Protein AF-A0A2A9DK94-F1 (afdb_monomer_lite)

pLDDT: mean 84.14, std 11.32, range [45.59, 95.19]

Organism: NCBI:txid1724

Structure (mmCIF, N/CA/C/O backbone):
data_AF-A0A2A9DK94-F1
#
_entry.id   AF-A0A2A9DK94-F1
#
loop_
_atom_site.group_PDB
_atom_site.id
_atom_site.type_symbol
_atom_site.label_atom_id
_atom_site.label_alt_id
_atom_site.label_comp_id
_atom_site.label_asym_id
_atom_site.label_entity_id
_atom_site.label_seq_id
_atom_site.pdbx_PDB_ins_code
_atom_site.Cartn_x
_atom_site.Cartn_y
_atom_site.Cartn_z
_atom_site.occupancy
_atom_site.B_iso_or_equiv
_atom_site.auth_seq_id
_atom_site.auth_comp_id
_atom_site.auth_asym_id
_atom_site.auth_atom_id
_atom_site.pdbx_PDB_model_num
ATOM 1 N N . MET A 1 1 ? 12.403 8.380 20.788 1.00 49.69 1 MET A N 1
ATOM 2 C CA . MET A 1 1 ? 11.744 7.273 20.083 1.00 49.69 1 MET A CA 1
ATOM 3 C C . MET A 1 1 ? 10.743 7.845 19.111 1.00 49.69 1 MET A C 1
ATOM 5 O O . MET A 1 1 ? 9.725 8.378 19.533 1.00 49.69 1 MET A O 1
ATOM 9 N N . THR A 1 2 ? 11.079 7.798 17.828 1.00 60.03 2 THR A N 1
ATOM 10 C CA . THR A 1 2 ? 10.083 7.966 16.768 1.00 60.03 2 THR A CA 1
ATOM 11 C C . THR A 1 2 ? 9.627 6.552 16.421 1.00 60.03 2 THR A C 1
ATOM 13 O O . THR A 1 2 ? 10.475 5.694 16.166 1.00 60.03 2 THR A O 1
ATOM 16 N N . ALA A 1 3 ? 8.327 6.296 16.516 1.00 75.81 3 ALA A N 1
ATOM 17 C CA . ALA A 1 3 ? 7.719 5.018 16.173 1.00 75.81 3 ALA A CA 1
ATOM 18 C C . ALA A 1 3 ? 7.075 5.126 14.788 1.00 75.81 3 ALA A C 1
ATOM 20 O O . ALA A 1 3 ? 6.597 6.194 14.397 1.00 75.81 3 ALA A O 1
ATOM 21 N N . GLY A 1 4 ? 7.099 4.036 14.036 1.00 87.56 4 GLY A N 1
ATOM 22 C CA . GLY A 1 4 ? 6.384 3.923 12.775 1.00 87.56 4 GLY A CA 1
ATOM 23 C C . GLY A 1 4 ? 5.821 2.527 12.591 1.00 87.56 4 GLY A C 1
ATOM 24 O O . GLY A 1 4 ? 6.131 1.614 13.354 1.00 87.56 4 GLY A O 1
ATOM 25 N N . ILE A 1 5 ? 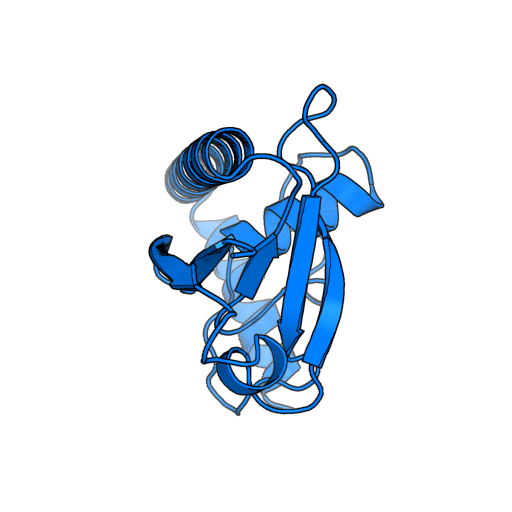4.989 2.364 11.570 1.00 91.31 5 ILE A N 1
ATOM 26 C CA . ILE A 1 5 ? 4.323 1.095 11.278 1.00 91.31 5 ILE A CA 1
ATOM 27 C C . ILE A 1 5 ? 4.773 0.618 9.901 1.00 91.31 5 ILE A C 1
ATOM 29 O O . ILE A 1 5 ? 4.568 1.304 8.900 1.00 91.31 5 ILE A O 1
ATOM 33 N N . LEU A 1 6 ? 5.407 -0.551 9.861 1.00 92.81 6 LEU A N 1
ATOM 34 C CA . LEU A 1 6 ? 5.706 -1.293 8.644 1.00 92.81 6 LEU A CA 1
ATOM 35 C C . LEU A 1 6 ? 4.437 -1.972 8.154 1.00 92.81 6 LEU A C 1
ATOM 37 O O . LEU A 1 6 ? 3.783 -2.676 8.920 1.00 92.81 6 LEU A O 1
ATOM 41 N N . VAL A 1 7 ? 4.122 -1.800 6.880 1.00 95.19 7 VAL A N 1
ATOM 42 C CA . VAL A 1 7 ? 2.985 -2.423 6.210 1.00 95.19 7 VAL A CA 1
ATOM 43 C C . VAL A 1 7 ? 3.509 -3.270 5.062 1.00 95.19 7 VAL A C 1
ATOM 45 O O . VAL A 1 7 ? 4.171 -2.762 4.154 1.00 95.19 7 VAL A O 1
ATOM 48 N N . HIS A 1 8 ? 3.203 -4.562 5.106 1.00 95.19 8 HIS A N 1
ATOM 49 C CA . HIS A 1 8 ? 3.559 -5.536 4.077 1.00 95.19 8 HIS A CA 1
ATOM 50 C C . HIS A 1 8 ? 2.508 -5.573 2.953 1.00 95.19 8 HIS A C 1
ATOM 52 O O . HIS A 1 8 ? 1.342 -5.260 3.204 1.00 95.19 8 HIS A O 1
ATOM 58 N N . PRO A 1 9 ? 2.872 -6.014 1.731 1.00 94.00 9 PRO A N 1
ATOM 59 C CA . PRO A 1 9 ? 1.921 -6.188 0.626 1.00 94.00 9 PRO A CA 1
ATOM 60 C C . PRO A 1 9 ? 0.728 -7.103 0.941 1.00 94.00 9 PRO A C 1
ATOM 62 O O . PRO A 1 9 ? -0.374 -6.895 0.437 1.00 94.00 9 PRO A O 1
ATOM 65 N N . ASP A 1 10 ? 0.932 -8.095 1.811 1.00 92.12 10 ASP A N 1
ATOM 66 C CA . ASP A 1 10 ? -0.103 -9.027 2.275 1.00 92.12 10 ASP A CA 1
ATOM 67 C C . ASP A 1 10 ? -1.045 -8.430 3.341 1.00 92.12 10 ASP A C 1
ATOM 69 O O . ASP A 1 10 ? -1.973 -9.099 3.795 1.00 92.12 10 ASP A O 1
ATOM 73 N N . GLY A 1 11 ? -0.822 -7.173 3.738 1.00 90.06 11 GLY A N 1
ATOM 74 C CA . GLY A 1 11 ? -1.603 -6.461 4.744 1.00 90.06 11 GLY A CA 1
ATOM 75 C C . GLY A 1 11 ? -1.150 -6.687 6.187 1.00 90.06 11 GLY A C 1
ATOM 76 O O . GLY A 1 11 ? -1.744 -6.104 7.094 1.00 90.06 11 GLY A O 1
ATOM 77 N N . ARG A 1 12 ? -0.105 -7.489 6.443 1.00 93.31 12 ARG A N 1
ATOM 78 C CA . ARG A 1 12 ? 0.482 -7.586 7.789 1.00 93.31 12 ARG A CA 1
ATOM 79 C C . ARG A 1 12 ? 1.127 -6.262 8.186 1.00 93.31 12 ARG A C 1
ATOM 81 O O . ARG A 1 12 ? 1.742 -5.583 7.365 1.00 93.31 12 ARG A O 1
ATOM 88 N N . THR A 1 13 ? 1.031 -5.932 9.469 1.00 93.12 13 THR A N 1
ATOM 89 C CA . THR A 1 13 ? 1.577 -4.694 10.033 1.00 93.12 13 THR A CA 1
ATOM 90 C C . THR A 1 13 ? 2.504 -4.984 11.208 1.00 93.12 13 THR A C 1
ATOM 92 O O . THR A 1 13 ? 2.171 -5.817 12.052 1.00 93.12 13 THR A O 1
ATOM 95 N N . GLU A 1 14 ? 3.624 -4.273 11.311 1.00 90.50 14 GLU A N 1
ATOM 96 C CA . GLU A 1 14 ? 4.589 -4.407 12.410 1.00 90.50 14 GLU A CA 1
ATOM 97 C C . GLU A 1 14 ? 5.012 -3.026 12.925 1.00 90.50 14 GLU A C 1
ATOM 99 O O . GLU A 1 14 ? 5.333 -2.138 12.138 1.00 90.50 14 GLU A O 1
ATOM 104 N N . ALA A 1 15 ? 5.034 -2.831 14.245 1.00 87.62 15 ALA A N 1
ATOM 105 C CA . ALA A 1 15 ? 5.566 -1.604 14.833 1.00 87.62 15 ALA A CA 1
ATOM 106 C C . ALA A 1 15 ? 7.103 -1.609 14.769 1.00 87.62 15 ALA A C 1
ATOM 108 O O . ALA A 1 15 ? 7.748 -2.585 15.158 1.00 87.62 15 ALA A O 1
ATOM 109 N N . ILE A 1 16 ? 7.696 -0.509 14.308 1.00 83.56 16 ILE A N 1
ATOM 110 C CA . ILE A 1 16 ? 9.145 -0.314 14.210 1.00 83.56 16 ILE A CA 1
ATOM 111 C C . ILE A 1 16 ? 9.558 0.892 15.055 1.00 83.56 16 ILE A C 1
ATOM 113 O O . ILE A 1 16 ? 8.981 1.974 14.957 1.00 83.56 16 ILE A O 1
ATOM 117 N N . SER A 1 17 ? 10.618 0.711 15.847 1.00 78.12 17 SER A N 1
ATOM 118 C CA . SER A 1 17 ? 11.305 1.800 16.546 1.00 78.12 17 SER A CA 1
ATOM 119 C C . SER A 1 17 ? 12.567 2.210 15.788 1.00 78.12 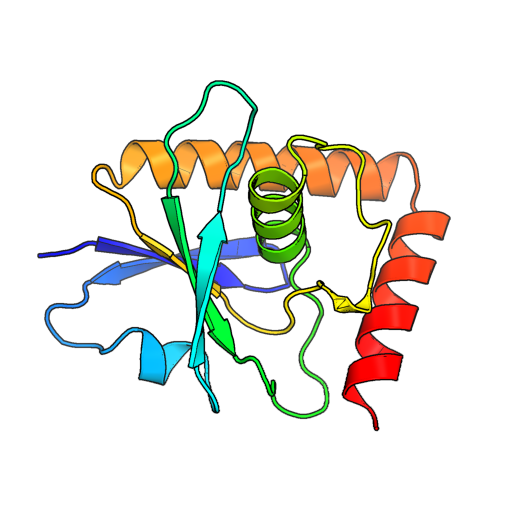17 SER A C 1
ATOM 121 O O . SER A 1 17 ? 13.442 1.383 15.518 1.00 78.12 17 SER A O 1
ATOM 123 N N . PHE A 1 18 ? 12.682 3.499 15.467 1.00 69.50 18 PHE A N 1
ATOM 124 C CA . PHE A 1 18 ? 13.787 4.029 14.658 1.00 69.50 18 PHE A CA 1
ATOM 125 C C . PHE A 1 18 ? 15.064 4.338 15.449 1.00 69.50 18 PHE A C 1
ATOM 127 O O . PHE A 1 18 ? 16.062 4.742 14.860 1.00 69.50 18 PHE A O 1
ATOM 134 N N . ASP A 1 19 ? 15.079 4.122 16.769 1.00 62.28 19 ASP A N 1
ATOM 135 C CA . ASP A 1 19 ? 16.270 4.382 17.592 1.00 62.28 19 ASP A CA 1
ATOM 136 C C . ASP A 1 19 ? 17.454 3.445 17.228 1.00 62.28 19 ASP A C 1
ATOM 138 O O . ASP A 1 19 ? 18.599 3.750 17.561 1.00 62.28 19 ASP A O 1
ATOM 142 N N . ALA A 1 20 ? 17.204 2.338 16.508 1.00 53.81 20 ALA A N 1
ATOM 143 C CA . ALA A 1 20 ? 18.229 1.400 16.023 1.00 53.81 20 ALA A CA 1
ATOM 144 C C . ALA A 1 20 ? 18.168 1.086 14.510 1.00 53.81 20 ALA A C 1
ATOM 146 O O . ALA A 1 20 ? 19.170 0.648 13.946 1.00 53.81 20 ALA A O 1
ATOM 147 N N . ALA A 1 21 ? 17.029 1.307 13.842 1.00 59.81 21 ALA A N 1
ATOM 148 C CA . ALA A 1 21 ? 16.825 0.995 12.425 1.00 59.81 21 ALA A CA 1
ATOM 149 C C . ALA A 1 21 ? 16.510 2.266 11.622 1.00 59.81 21 ALA A C 1
ATOM 151 O O . ALA A 1 21 ? 15.572 2.992 11.945 1.00 59.81 21 ALA A O 1
ATOM 152 N N . ASN A 1 22 ? 17.266 2.529 10.551 1.00 69.06 22 ASN A N 1
ATOM 153 C CA . ASN A 1 22 ? 16.927 3.599 9.615 1.00 69.06 22 ASN A CA 1
ATOM 154 C C . ASN A 1 22 ? 15.811 3.087 8.679 1.00 69.06 22 ASN A C 1
ATOM 156 O O . ASN A 1 22 ? 16.072 2.118 7.961 1.00 69.06 22 ASN A O 1
ATOM 160 N N . PRO A 1 23 ? 14.611 3.705 8.651 1.00 64.62 23 PRO A N 1
ATOM 161 C CA . PRO A 1 23 ? 13.476 3.252 7.834 1.00 64.62 23 PRO A CA 1
ATOM 162 C C . PRO A 1 23 ? 13.824 3.101 6.349 1.00 64.62 23 PRO A C 1
ATOM 164 O O . PRO A 1 23 ? 13.305 2.212 5.684 1.00 64.62 23 PRO A O 1
ATOM 167 N N . LEU A 1 24 ? 14.775 3.899 5.858 1.00 70.31 24 LEU A N 1
ATOM 168 C CA . LEU A 1 24 ? 15.305 3.821 4.495 1.00 70.31 24 LEU A CA 1
ATOM 169 C C . LEU A 1 24 ? 15.976 2.468 4.190 1.00 70.31 24 LEU A C 1
ATOM 171 O O . LEU A 1 24 ? 15.975 2.026 3.052 1.00 70.31 24 LEU A O 1
ATOM 175 N N . THR A 1 25 ? 16.528 1.796 5.203 1.00 70.75 25 THR A N 1
ATOM 176 C CA . THR A 1 25 ? 17.174 0.475 5.060 1.00 70.75 25 THR A CA 1
ATOM 177 C C . THR A 1 25 ? 16.151 -0.659 5.046 1.00 70.75 25 THR A C 1
ATOM 179 O O . THR A 1 25 ? 16.449 -1.745 4.565 1.00 70.75 25 THR A O 1
ATOM 182 N N . VAL A 1 26 ? 14.959 -0.426 5.605 1.00 80.81 26 VAL A N 1
ATOM 183 C CA . VAL A 1 26 ? 13.902 -1.440 5.725 1.00 80.81 26 VAL A CA 1
ATOM 184 C C . VAL A 1 26 ? 13.132 -1.590 4.416 1.00 80.81 26 VAL A C 1
ATOM 186 O O . VAL A 1 26 ? 12.723 -2.694 4.076 1.00 80.81 26 VAL A O 1
ATOM 189 N N . VAL A 1 27 ? 12.939 -0.491 3.681 1.00 83.31 27 VAL A N 1
ATOM 190 C CA . VAL A 1 27 ? 12.103 -0.480 2.471 1.00 83.31 27 VAL A CA 1
ATOM 191 C C . VAL A 1 27 ? 12.812 -0.934 1.201 1.00 83.31 27 VAL A C 1
ATOM 193 O O . VAL A 1 27 ? 12.136 -1.261 0.233 1.00 83.31 27 VAL A O 1
ATOM 196 N N . GLY A 1 28 ? 14.146 -0.987 1.208 1.00 81.94 28 GLY A N 1
ATOM 197 C CA . GLY A 1 28 ? 14.947 -1.426 0.065 1.00 81.94 28 GLY A CA 1
ATOM 198 C C . GLY A 1 28 ? 15.648 -0.279 -0.680 1.00 81.94 28 GLY A C 1
ATOM 199 O O . GLY A 1 28 ? 15.875 0.787 -0.100 1.00 81.94 28 GLY A O 1
ATOM 200 N N . PRO A 1 29 ? 16.076 -0.507 -1.936 1.00 84.31 29 PRO A N 1
ATOM 201 C CA . PRO A 1 29 ? 16.848 0.461 -2.719 1.00 84.31 29 PRO A CA 1
ATOM 202 C C . PRO A 1 29 ? 16.020 1.701 -3.090 1.00 84.31 29 PRO A C 1
ATOM 204 O O . PRO A 1 29 ? 14.797 1.661 -3.096 1.00 84.31 29 PRO A O 1
ATOM 207 N N . GLU A 1 30 ? 16.698 2.813 -3.386 1.00 88.38 30 GLU A N 1
ATOM 208 C CA . GLU A 1 30 ? 16.077 4.092 -3.790 1.00 88.38 30 GLU A CA 1
ATOM 209 C C . GLU A 1 30 ? 14.853 4.495 -2.943 1.00 88.38 30 GLU A C 1
ATOM 211 O O . GLU A 1 30 ? 13.739 4.630 -3.453 1.00 88.38 30 GLU A O 1
ATOM 216 N N . PRO A 1 31 ? 15.031 4.655 -1.620 1.00 89.81 31 PRO A N 1
ATOM 217 C CA . PRO A 1 31 ? 13.922 4.953 -0.736 1.00 89.81 31 PRO A CA 1
ATOM 218 C C . PRO A 1 31 ? 13.372 6.358 -1.011 1.00 89.81 31 PRO A C 1
ATOM 220 O O . PRO A 1 31 ? 14.103 7.352 -0.981 1.00 89.81 31 PRO A O 1
ATOM 223 N N . GLU A 1 32 ? 12.064 6.444 -1.216 1.00 90.94 32 GLU A N 1
ATOM 224 C CA . GLU A 1 32 ? 11.326 7.672 -1.483 1.00 90.94 32 GLU A CA 1
ATOM 225 C C . GLU A 1 32 ? 10.349 7.972 -0.343 1.00 90.94 32 GLU A C 1
ATOM 227 O O . GLU A 1 32 ? 9.721 7.081 0.229 1.00 90.94 32 GLU A O 1
ATOM 232 N N . MET A 1 33 ? 10.228 9.257 0.000 1.00 91.00 33 MET A N 1
ATOM 233 C CA . MET A 1 33 ? 9.245 9.747 0.963 1.00 91.00 33 MET A CA 1
ATOM 234 C C . MET A 1 33 ? 8.036 10.331 0.238 1.00 91.00 33 MET A C 1
ATOM 236 O O . MET A 1 33 ? 8.190 11.273 -0.537 1.00 91.00 33 MET A O 1
ATOM 240 N N . ALA A 1 34 ? 6.833 9.901 0.608 1.00 90.50 34 ALA A N 1
ATOM 241 C CA . ALA A 1 34 ? 5.586 10.485 0.122 1.00 90.50 34 ALA A CA 1
ATOM 242 C C . ALA A 1 34 ? 4.663 10.912 1.268 1.00 90.50 34 ALA A C 1
ATOM 244 O O . ALA A 1 34 ? 4.810 10.488 2.419 1.00 90.50 34 ALA A O 1
ATOM 245 N N . ALA A 1 35 ? 3.714 11.789 0.942 1.00 90.38 35 ALA A N 1
ATOM 246 C CA . ALA A 1 35 ? 2.565 12.042 1.799 1.00 90.38 35 ALA A CA 1
ATOM 247 C C . ALA A 1 35 ? 1.616 10.835 1.754 1.00 90.38 35 ALA A C 1
ATOM 249 O O . ALA A 1 35 ? 1.490 10.181 0.719 1.00 90.38 35 ALA A O 1
ATOM 250 N N . ALA A 1 36 ? 0.959 10.561 2.876 1.00 89.62 36 ALA A N 1
ATOM 251 C CA . ALA A 1 36 ? -0.042 9.516 2.999 1.00 89.62 36 ALA A CA 1
ATOM 252 C C . ALA A 1 36 ? -1.231 10.018 3.829 1.00 89.62 36 ALA A C 1
ATOM 254 O O . ALA A 1 36 ? -1.071 10.742 4.815 1.00 89.62 36 ALA A O 1
ATOM 255 N N . ALA A 1 37 ? -2.429 9.630 3.413 1.00 88.56 37 ALA A N 1
ATOM 256 C CA . ALA A 1 37 ? -3.682 9.978 4.062 1.00 88.56 37 ALA A CA 1
ATOM 257 C C . ALA A 1 37 ? -4.630 8.779 3.991 1.00 88.56 37 ALA A C 1
ATOM 259 O O . ALA A 1 37 ? -4.548 7.978 3.067 1.00 88.56 37 ALA A O 1
ATOM 260 N N . PHE A 1 38 ? -5.509 8.639 4.980 1.00 81.69 38 PHE A N 1
ATOM 261 C CA . PHE A 1 38 ? -6.430 7.498 5.072 1.00 81.69 38 PHE A CA 1
ATOM 262 C C . PHE A 1 38 ? -7.909 7.900 4.936 1.00 81.69 38 PHE A C 1
ATOM 264 O O . PHE A 1 38 ? -8.759 7.043 4.704 1.00 81.69 38 PHE A O 1
ATOM 271 N N . SER A 1 39 ? -8.208 9.196 5.063 1.00 72.19 39 SER A N 1
ATOM 272 C CA . SER A 1 39 ? -9.502 9.823 4.770 1.00 72.19 39 SER A CA 1
ATOM 273 C C . SER A 1 39 ? -9.340 11.345 4.683 1.00 72.19 39 SER A C 1
ATOM 275 O O . SER A 1 39 ? -8.360 11.871 5.225 1.00 72.19 39 SER A O 1
ATOM 277 N N . GLU A 1 40 ? -10.326 12.035 4.097 1.00 61.75 40 GLU A N 1
ATOM 278 C CA . GLU A 1 40 ? -10.384 13.503 3.967 1.00 61.75 40 GLU A CA 1
ATOM 279 C C . GLU A 1 40 ? -10.223 14.265 5.300 1.00 61.75 40 GLU A C 1
ATOM 281 O O . GLU A 1 40 ? -9.738 15.396 5.301 1.00 61.75 40 GLU A O 1
ATOM 286 N N . GLU A 1 41 ? -10.596 13.661 6.436 1.00 57.53 41 GLU A N 1
ATOM 287 C CA . GLU A 1 41 ? -10.546 14.304 7.762 1.00 57.53 41 GLU A CA 1
ATOM 288 C C . GLU A 1 41 ? -9.318 13.912 8.606 1.00 57.53 41 GLU A C 1
ATOM 290 O O . GLU A 1 41 ? -9.109 14.462 9.688 1.00 57.53 41 GLU A O 1
ATOM 295 N N . THR A 1 42 ? -8.491 12.969 8.141 1.00 56.44 42 THR A N 1
ATOM 296 C CA . THR A 1 42 ? -7.403 12.388 8.957 1.00 56.44 42 THR A CA 1
ATOM 297 C C . THR A 1 42 ? -6.057 13.072 8.757 1.00 56.44 42 THR A C 1
ATOM 299 O O . THR A 1 42 ? -5.704 13.501 7.659 1.00 56.44 42 THR A O 1
ATOM 302 N N . THR A 1 43 ? -5.272 13.083 9.838 1.00 61.31 43 THR A N 1
ATOM 303 C CA . THR A 1 43 ? -3.879 13.528 9.939 1.00 61.31 43 THR A CA 1
ATOM 304 C C . THR A 1 43 ? -3.040 13.158 8.713 1.00 61.31 43 THR A C 1
ATOM 306 O O . THR A 1 43 ? -2.902 11.986 8.364 1.00 61.31 43 THR A O 1
ATOM 309 N N . SER A 1 44 ? -2.404 14.163 8.100 1.00 68.81 44 SER A N 1
ATOM 310 C CA . SER A 1 44 ? -1.371 13.962 7.085 1.00 68.81 44 SER A CA 1
ATOM 311 C C . SER A 1 44 ? -0.205 13.186 7.700 1.00 68.81 44 SER A C 1
ATOM 313 O O . SER A 1 44 ? 0.591 13.747 8.462 1.00 68.81 44 SER A O 1
ATOM 315 N N . CYS A 1 45 ? -0.103 11.898 7.391 1.00 84.12 45 CYS A N 1
ATOM 316 C CA . CYS A 1 45 ? 1.062 11.102 7.735 1.00 84.12 45 CYS A CA 1
ATOM 317 C C . CYS A 1 45 ? 2.046 11.108 6.565 1.00 84.12 45 CYS A C 1
ATOM 319 O O . CYS A 1 45 ? 1.767 11.578 5.456 1.00 84.12 45 CYS A O 1
ATOM 321 N N . ARG A 1 46 ? 3.258 10.644 6.828 1.00 90.00 46 ARG A N 1
ATOM 322 C CA . ARG A 1 46 ? 4.262 10.442 5.793 1.00 90.00 46 ARG A CA 1
ATOM 323 C C . ARG A 1 46 ? 4.594 8.964 5.744 1.00 90.00 46 ARG A C 1
ATOM 325 O O . ARG A 1 46 ? 4.491 8.262 6.748 1.00 90.00 46 ARG A O 1
ATOM 332 N N . MET A 1 47 ? 4.996 8.507 4.573 1.00 92.62 47 MET A N 1
ATOM 333 C CA . MET A 1 47 ? 5.470 7.148 4.389 1.00 92.62 47 MET A CA 1
ATOM 334 C C . MET A 1 47 ? 6.785 7.132 3.619 1.00 92.62 47 MET A C 1
ATOM 336 O O . MET A 1 47 ? 7.096 8.067 2.879 1.00 92.62 47 MET A O 1
ATOM 340 N N . VAL A 1 48 ? 7.550 6.067 3.817 1.00 93.06 48 VAL A N 1
ATOM 341 C CA . VAL A 1 48 ? 8.759 5.718 3.070 1.00 93.06 48 VAL A CA 1
ATOM 342 C C . VAL A 1 48 ? 8.512 4.374 2.406 1.00 93.06 48 VAL A C 1
ATOM 344 O O . VAL A 1 48 ? 7.952 3.477 3.033 1.00 93.06 48 VAL A O 1
ATOM 347 N N . PHE A 1 49 ? 8.924 4.246 1.154 1.00 93.50 49 PHE A N 1
ATOM 348 C CA . PHE A 1 49 ? 8.863 3.023 0.353 1.00 93.50 49 PHE A CA 1
ATOM 349 C C . PHE A 1 49 ? 10.025 3.031 -0.652 1.00 93.50 49 PHE A C 1
ATOM 351 O O . PHE A 1 49 ? 10.739 4.028 -0.746 1.00 93.50 49 PHE A O 1
ATOM 358 N N . SER A 1 50 ? 10.251 1.936 -1.373 1.00 91.88 50 SER A N 1
ATOM 359 C CA . SER A 1 50 ? 11.246 1.893 -2.451 1.00 91.88 50 SER A CA 1
ATOM 360 C C . SER A 1 50 ? 10.634 2.380 -3.766 1.00 91.88 50 SER A C 1
ATOM 362 O O . SER A 1 50 ? 9.605 1.856 -4.187 1.00 91.88 50 SER A O 1
ATOM 364 N N . ALA A 1 51 ? 11.257 3.367 -4.415 1.00 89.19 51 ALA A N 1
ATOM 365 C CA . ALA A 1 51 ? 10.863 3.827 -5.752 1.00 89.19 51 ALA A CA 1
ATOM 366 C C . ALA A 1 51 ? 11.370 2.915 -6.882 1.00 89.19 51 ALA A C 1
ATOM 368 O O . ALA A 1 51 ? 10.932 3.048 -8.020 1.00 89.19 51 ALA A O 1
ATOM 369 N N . ALA A 1 52 ? 12.292 2.007 -6.560 1.00 86.75 52 ALA A N 1
ATOM 370 C CA . ALA A 1 52 ? 12.849 1.012 -7.468 1.00 86.75 52 ALA A CA 1
ATOM 371 C C . ALA A 1 52 ? 12.816 -0.366 -6.781 1.00 86.75 52 ALA A C 1
ATOM 373 O O . ALA A 1 52 ? 13.872 -0.898 -6.425 1.00 86.75 52 ALA A O 1
ATOM 374 N N . PRO A 1 53 ? 11.620 -0.908 -6.496 1.00 84.44 53 PRO A N 1
ATOM 375 C CA . PRO A 1 53 ? 11.467 -2.126 -5.712 1.00 84.44 53 PRO A CA 1
ATOM 376 C C . PRO A 1 53 ? 12.164 -3.311 -6.393 1.00 84.44 53 PRO A C 1
ATOM 378 O O . PRO A 1 53 ? 12.364 -3.345 -7.607 1.00 84.44 53 PRO A O 1
ATOM 381 N N . GLU A 1 54 ? 12.564 -4.312 -5.606 1.00 85.44 54 GLU A N 1
ATOM 382 C CA . GLU A 1 54 ? 13.236 -5.482 -6.173 1.00 85.44 54 GLU A CA 1
ATOM 383 C C . GLU A 1 54 ? 12.302 -6.247 -7.133 1.00 85.44 54 GLU A C 1
ATOM 385 O O . GLU A 1 54 ? 11.095 -6.333 -6.869 1.00 85.44 54 GLU A O 1
ATOM 390 N N . PRO A 1 55 ? 12.829 -6.861 -8.210 1.00 82.62 55 PRO A N 1
ATOM 391 C CA . PRO A 1 55 ? 12.017 -7.639 -9.139 1.00 82.62 55 PRO A CA 1
ATOM 392 C C . PRO A 1 55 ? 11.199 -8.722 -8.429 1.00 82.62 55 PRO A C 1
ATOM 394 O O . PRO A 1 55 ? 11.736 -9.525 -7.665 1.00 82.62 55 PRO A O 1
ATOM 397 N N . GLY A 1 56 ? 9.896 -8.769 -8.713 1.00 84.19 56 GLY A N 1
ATOM 398 C CA . GLY A 1 56 ? 8.963 -9.690 -8.055 1.00 84.19 56 GLY A CA 1
ATOM 399 C C . GLY A 1 56 ? 8.378 -9.170 -6.737 1.00 84.19 56 GLY A C 1
ATOM 400 O O . GLY A 1 56 ? 7.691 -9.923 -6.049 1.00 84.19 56 GLY A O 1
ATOM 401 N N . SER A 1 57 ? 8.620 -7.905 -6.383 1.00 90.00 57 SER A N 1
ATOM 402 C CA . SER A 1 57 ? 7.937 -7.254 -5.265 1.00 90.00 57 SER A CA 1
ATOM 403 C C . SER A 1 57 ? 6.429 -7.196 -5.497 1.00 90.00 57 SER A C 1
ATOM 405 O O . SER A 1 57 ? 5.955 -6.710 -6.522 1.00 90.00 57 SER A O 1
ATOM 407 N N . GLU A 1 58 ? 5.664 -7.666 -4.515 1.00 94.50 58 GLU A N 1
ATOM 408 C CA . GLU A 1 58 ? 4.204 -7.641 -4.582 1.00 94.50 58 GLU A CA 1
ATOM 409 C C . GLU A 1 58 ? 3.652 -6.214 -4.387 1.00 94.50 58 GLU A C 1
ATOM 411 O O . GLU A 1 58 ? 4.162 -5.470 -3.537 1.00 94.50 58 GLU A O 1
ATOM 416 N N . PRO A 1 59 ? 2.587 -5.822 -5.112 1.00 94.19 59 PRO A N 1
ATOM 417 C CA . PRO A 1 59 ? 1.919 -4.540 -4.921 1.00 94.19 59 PRO A CA 1
ATOM 418 C C . PRO A 1 59 ? 1.348 -4.388 -3.509 1.00 94.19 59 PRO A C 1
ATOM 420 O O . PRO A 1 59 ? 0.605 -5.236 -3.013 1.00 94.19 59 PRO A O 1
ATOM 423 N N . ASN A 1 60 ? 1.624 -3.254 -2.875 1.00 95.12 60 ASN A N 1
ATOM 424 C CA . ASN A 1 60 ? 1.106 -2.903 -1.563 1.00 95.12 60 ASN A CA 1
ATOM 425 C C . ASN A 1 60 ? -0.143 -2.037 -1.700 1.00 95.12 60 ASN A C 1
ATOM 427 O O . ASN A 1 60 ? -0.083 -0.812 -1.838 1.00 95.12 60 ASN A O 1
ATOM 431 N N . ALA A 1 61 ? -1.296 -2.698 -1.664 1.00 93.88 61 ALA A N 1
ATOM 432 C CA . ALA A 1 61 ? -2.603 -2.074 -1.835 1.00 93.88 61 ALA A CA 1
ATOM 433 C C . ALA A 1 61 ? -2.891 -0.982 -0.786 1.00 93.88 61 ALA A C 1
ATOM 435 O O . ALA A 1 61 ? -3.430 0.067 -1.129 1.00 93.88 61 ALA A O 1
ATOM 436 N N . ILE A 1 62 ? -2.493 -1.188 0.474 1.00 93.44 62 ILE A N 1
ATOM 437 C CA . ILE A 1 62 ? -2.719 -0.215 1.555 1.00 93.44 62 ILE A CA 1
ATOM 438 C C . ILE A 1 62 ? -1.863 1.036 1.333 1.00 93.44 62 ILE A C 1
ATOM 440 O O . ILE A 1 62 ? -2.380 2.151 1.382 1.00 93.44 62 ILE A O 1
ATOM 444 N N . ALA A 1 63 ? -0.571 0.863 1.045 1.00 93.69 63 ALA A N 1
ATOM 445 C CA . ALA A 1 63 ? 0.330 1.986 0.791 1.00 93.69 63 ALA A CA 1
ATOM 446 C C . ALA A 1 63 ? -0.038 2.759 -0.479 1.00 93.69 63 ALA A C 1
ATOM 448 O O . ALA A 1 63 ? -0.039 3.989 -0.480 1.00 93.69 63 ALA A O 1
ATOM 449 N N . SER A 1 64 ? -0.431 2.042 -1.531 1.00 92.81 64 SER A N 1
ATOM 450 C CA . SER A 1 64 ? -0.907 2.644 -2.777 1.00 92.81 64 SER A CA 1
ATOM 451 C C . SER A 1 64 ? -2.174 3.470 -2.553 1.00 92.81 64 SER A C 1
ATOM 453 O O . SER A 1 64 ? -2.250 4.605 -3.018 1.00 92.81 64 SER A O 1
ATOM 455 N N . LEU A 1 65 ? -3.141 2.939 -1.794 1.00 90.50 65 LEU A N 1
ATOM 456 C CA . LEU A 1 65 ? -4.366 3.660 -1.446 1.00 90.50 65 LEU A CA 1
ATOM 457 C C . LEU A 1 65 ? -4.042 4.938 -0.666 1.00 90.50 65 LEU A C 1
ATOM 459 O O . LEU A 1 65 ? -4.516 6.010 -1.030 1.00 90.50 65 LEU A O 1
ATOM 463 N N . ALA A 1 66 ? -3.189 4.841 0.356 1.00 90.19 66 ALA A N 1
ATOM 464 C CA . ALA A 1 66 ? -2.859 5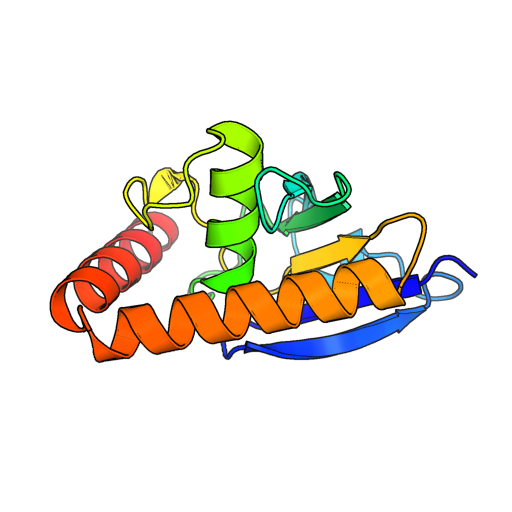.982 1.203 1.00 90.19 66 ALA A CA 1
ATOM 465 C C . ALA A 1 66 ? -2.111 7.097 0.450 1.00 90.19 66 ALA A C 1
ATOM 467 O O . ALA A 1 66 ? -2.327 8.287 0.700 1.00 90.19 66 ALA A O 1
ATOM 468 N N . ARG A 1 67 ? -1.243 6.722 -0.499 1.00 89.88 67 ARG A N 1
ATOM 469 C CA . ARG A 1 67 ? -0.543 7.6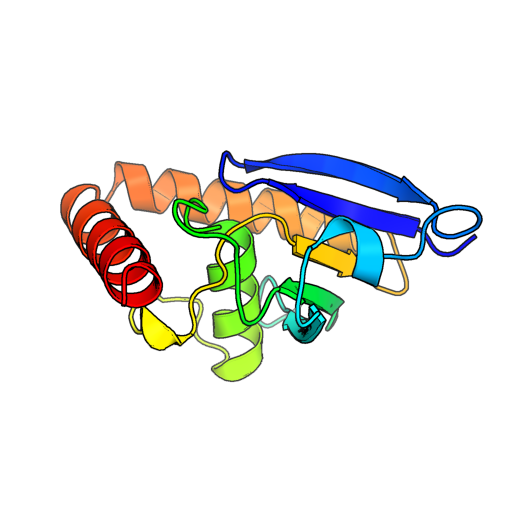55 -1.393 1.00 89.88 67 ARG A CA 1
ATOM 470 C C . ARG A 1 67 ? -1.503 8.378 -2.327 1.00 89.88 67 ARG A C 1
ATOM 472 O O . ARG A 1 67 ? -1.425 9.596 -2.467 1.00 89.88 67 ARG A O 1
ATOM 479 N N . LEU A 1 68 ? -2.380 7.621 -2.985 1.00 87.56 68 LEU A N 1
ATOM 480 C CA . LEU A 1 68 ? -3.343 8.157 -3.945 1.00 87.56 68 LEU A CA 1
ATOM 481 C C . LEU A 1 68 ? -4.339 9.088 -3.257 1.00 87.56 68 LEU A C 1
ATOM 483 O O . LEU A 1 68 ? -4.621 10.166 -3.781 1.00 87.56 68 LEU A O 1
ATOM 487 N N . GLU A 1 69 ? -4.794 8.716 -2.062 1.00 86.94 69 GLU A N 1
ATOM 488 C CA . GLU A 1 69 ? -5.642 9.558 -1.225 1.00 86.94 69 GLU A CA 1
ATOM 489 C C . GLU A 1 69 ? -4.958 10.893 -0.919 1.00 86.94 69 GLU A C 1
ATOM 491 O O . GLU A 1 69 ? -5.519 11.951 -1.187 1.00 86.94 69 GLU A O 1
ATOM 496 N N . ALA A 1 70 ? -3.705 10.869 -0.455 1.00 87.44 70 ALA A N 1
ATOM 497 C CA . ALA A 1 70 ? -2.964 12.096 -0.167 1.00 87.44 70 ALA A CA 1
ATOM 498 C C . ALA A 1 70 ? -2.732 12.974 -1.408 1.00 87.44 70 ALA A C 1
ATOM 500 O O . ALA A 1 70 ? -2.706 14.200 -1.301 1.00 87.44 70 ALA A O 1
ATOM 501 N N . ALA A 1 71 ? -2.535 12.362 -2.577 1.00 83.88 71 ALA A N 1
ATOM 502 C CA . ALA A 1 71 ? -2.257 13.079 -3.817 1.00 83.88 71 ALA A CA 1
ATOM 503 C C . ALA A 1 71 ? -3.512 13.687 -4.461 1.00 83.88 71 ALA A C 1
ATOM 505 O O . ALA A 1 71 ? -3.421 14.724 -5.118 1.00 83.88 71 ALA A O 1
ATOM 506 N N . THR A 1 72 ? -4.669 13.039 -4.313 1.00 81.19 72 THR A N 1
ATOM 507 C CA . THR A 1 72 ? -5.869 13.363 -5.103 1.00 81.19 72 THR A CA 1
ATOM 508 C C . THR A 1 72 ? -7.091 13.734 -4.270 1.00 81.19 72 THR A C 1
ATOM 510 O O . THR A 1 72 ? -8.046 14.267 -4.833 1.00 81.19 72 THR A O 1
ATOM 513 N N . GLY A 1 73 ? -7.081 13.464 -2.959 1.00 76.31 73 GLY A N 1
ATOM 514 C CA . GLY A 1 73 ? -8.262 13.562 -2.095 1.00 76.31 73 GLY A CA 1
ATOM 515 C C . GLY A 1 73 ? -9.404 12.660 -2.562 1.00 76.31 73 GLY A C 1
ATOM 516 O O . GLY A 1 73 ? -10.568 12.960 -2.322 1.00 76.31 73 GLY A O 1
ATOM 517 N N . ASN A 1 74 ? -9.091 11.625 -3.343 1.00 68.81 74 ASN A N 1
ATOM 518 C CA . ASN A 1 74 ? -10.076 10.752 -3.942 1.00 68.81 74 ASN A CA 1
ATOM 519 C C . ASN A 1 74 ? -9.777 9.307 -3.565 1.00 68.81 74 ASN A C 1
ATOM 521 O O . ASN A 1 74 ? -8.971 8.632 -4.209 1.00 68.81 74 ASN A O 1
ATOM 525 N N . SER A 1 75 ? -10.534 8.801 -2.595 1.00 61.97 75 SER A N 1
ATOM 526 C CA . SER A 1 75 ? -10.387 7.425 -2.111 1.00 61.97 75 SER A CA 1
ATOM 527 C C . SER A 1 75 ? -10.954 6.398 -3.086 1.00 61.97 75 SER A C 1
ATOM 529 O O . SER A 1 75 ? -11.010 5.206 -2.778 1.00 61.97 75 SER A O 1
ATOM 531 N N . ARG A 1 76 ? -11.417 6.831 -4.270 1.00 62.78 76 ARG A N 1
ATOM 532 C CA . ARG A 1 76 ? -11.899 5.953 -5.339 1.00 62.78 76 ARG A CA 1
ATOM 533 C C . ARG A 1 76 ? -10.729 5.268 -6.047 1.00 62.78 76 ARG A C 1
ATOM 535 O O . ARG A 1 76 ? -10.500 5.509 -7.224 1.00 62.78 76 ARG A O 1
ATOM 542 N N . PHE A 1 77 ? -10.099 4.353 -5.319 1.00 65.19 77 PHE A N 1
ATOM 543 C CA . PHE A 1 77 ? -9.423 3.146 -5.792 1.00 65.19 77 PHE A CA 1
ATOM 544 C C . PHE A 1 77 ? -8.338 3.273 -6.872 1.00 65.19 77 PHE A C 1
ATOM 546 O O . PHE A 1 77 ? -7.976 4.345 -7.343 1.00 65.19 77 PHE A O 1
ATOM 553 N N . PHE A 1 78 ? -7.730 2.125 -7.172 1.00 66.25 78 PHE A N 1
ATOM 554 C CA . PHE A 1 78 ? -6.475 1.931 -7.891 1.00 66.25 78 PHE A CA 1
ATOM 555 C C . PHE A 1 78 ? -6.511 2.285 -9.390 1.00 66.25 78 PHE A C 1
ATOM 557 O O . PHE A 1 78 ? -6.315 1.436 -10.258 1.00 66.25 78 PHE A O 1
ATOM 564 N N . LEU A 1 79 ? -6.781 3.546 -9.710 1.00 68.50 79 LEU A N 1
ATOM 565 C CA . LEU A 1 79 ? -6.956 3.999 -11.090 1.00 68.50 79 LEU A CA 1
ATOM 566 C C . LEU A 1 79 ? -5.632 4.169 -11.847 1.00 68.50 79 LEU A C 1
ATOM 568 O O . LEU A 1 79 ? -5.629 4.090 -13.073 1.00 68.50 79 LEU A O 1
ATOM 572 N N . ASP A 1 80 ? -4.525 4.386 -11.132 1.00 80.69 80 ASP A N 1
ATOM 573 C CA . ASP A 1 80 ? -3.207 4.588 -11.731 1.00 80.69 80 ASP A CA 1
ATOM 574 C C . ASP A 1 80 ? -2.175 3.590 -11.172 1.00 80.69 80 ASP A C 1
ATOM 576 O O . ASP A 1 80 ? -1.633 3.805 -10.081 1.00 80.69 80 ASP A O 1
ATOM 580 N N . PRO A 1 81 ? -1.877 2.492 -11.895 1.00 86.12 81 PRO A N 1
ATOM 581 C CA . PRO A 1 81 ? -0.865 1.530 -11.471 1.00 86.12 81 PRO A CA 1
ATOM 582 C C . PRO A 1 81 ? 0.560 2.108 -11.479 1.00 86.12 81 PRO A C 1
ATOM 584 O O . PRO A 1 81 ? 1.419 1.549 -10.812 1.00 86.12 81 PRO A O 1
ATOM 587 N N . THR A 1 82 ? 0.826 3.233 -12.159 1.00 85.50 82 THR A N 1
ATOM 588 C CA . THR A 1 82 ? 2.165 3.861 -12.189 1.00 85.50 82 THR A CA 1
ATOM 589 C C . THR A 1 82 ? 2.511 4.609 -10.902 1.00 85.50 82 THR A C 1
ATOM 591 O O . THR A 1 82 ? 3.670 4.922 -10.651 1.00 85.50 82 THR A O 1
ATOM 594 N N . GLN A 1 83 ? 1.504 4.910 -10.081 1.00 85.50 83 GLN A N 1
ATOM 595 C CA . GLN A 1 83 ? 1.668 5.527 -8.763 1.00 85.50 83 GLN A CA 1
ATOM 596 C C . GLN A 1 83 ? 1.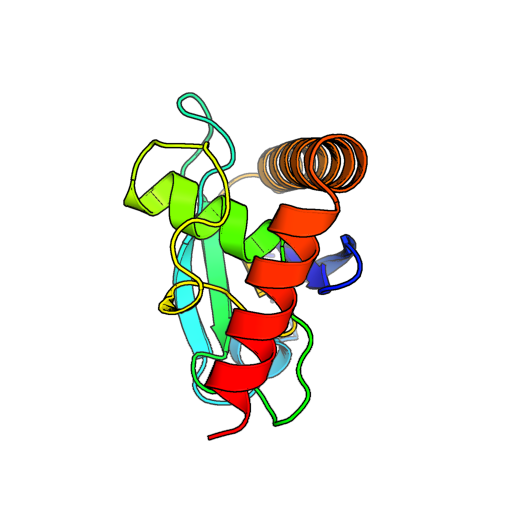562 4.502 -7.628 1.00 85.50 83 GLN A C 1
ATOM 598 O O . GLN A 1 83 ? 1.593 4.879 -6.452 1.00 85.50 83 GLN A O 1
ATOM 603 N N . ALA A 1 84 ? 1.415 3.216 -7.959 1.00 91.25 84 ALA A N 1
ATOM 604 C CA . ALA A 1 84 ? 1.357 2.160 -6.967 1.00 91.25 84 ALA A CA 1
ATOM 605 C C . ALA A 1 84 ? 2.679 2.055 -6.197 1.00 91.25 84 ALA A C 1
ATOM 607 O O . ALA A 1 84 ? 3.752 2.416 -6.673 1.00 91.25 84 ALA A O 1
ATOM 608 N N . VAL A 1 85 ? 2.576 1.569 -4.970 1.00 92.81 85 VAL A N 1
ATOM 609 C CA . VAL A 1 85 ? 3.714 1.195 -4.137 1.00 92.81 85 VAL A CA 1
ATOM 610 C C . VAL A 1 85 ? 3.840 -0.319 -4.203 1.00 92.81 85 VAL A C 1
ATOM 612 O O . VAL A 1 85 ? 2.854 -1.012 -3.950 1.00 92.81 85 VAL A O 1
ATOM 615 N N . ALA A 1 86 ? 5.030 -0.836 -4.498 1.00 93.44 86 ALA A N 1
ATOM 616 C CA . ALA A 1 86 ? 5.336 -2.259 -4.378 1.00 93.44 86 ALA A CA 1
ATOM 617 C C . ALA A 1 86 ? 6.305 -2.511 -3.216 1.00 93.44 86 ALA A C 1
ATOM 619 O O . ALA A 1 86 ? 7.093 -1.645 -2.836 1.00 93.44 86 ALA A O 1
ATOM 620 N N . GLY A 1 87 ? 6.219 -3.702 -2.626 1.00 93.31 87 GLY A N 1
ATOM 621 C CA . GLY A 1 87 ? 7.002 -4.065 -1.451 1.00 93.31 87 GLY A CA 1
ATOM 622 C C . GLY A 1 87 ? 6.495 -3.423 -0.156 1.00 93.31 87 GLY A C 1
ATOM 623 O O . GLY A 1 87 ? 5.328 -3.049 -0.008 1.00 93.31 87 GLY A O 1
ATOM 624 N N . VAL A 1 88 ? 7.363 -3.360 0.847 1.00 94.44 88 VAL A N 1
ATOM 625 C CA . VAL A 1 88 ? 6.988 -2.842 2.166 1.00 94.44 88 VAL A CA 1
ATOM 626 C C . VAL A 1 88 ? 6.987 -1.313 2.188 1.00 94.44 88 VAL A C 1
ATOM 628 O O . VAL A 1 88 ? 7.803 -0.662 1.538 1.00 94.44 88 VAL A O 1
ATOM 631 N N . ALA A 1 89 ? 6.097 -0.735 2.991 1.00 94.62 89 ALA A N 1
ATOM 632 C CA . ALA A 1 89 ? 6.062 0.699 3.254 1.00 94.62 89 ALA A CA 1
ATOM 633 C C . ALA A 1 89 ? 6.099 0.958 4.760 1.00 94.62 89 ALA A C 1
ATOM 635 O O . ALA A 1 89 ? 5.488 0.227 5.538 1.00 94.62 89 ALA A O 1
ATOM 636 N N . VAL A 1 90 ? 6.804 2.005 5.179 1.00 93.06 90 VAL A N 1
ATOM 637 C CA . VAL A 1 90 ? 6.884 2.424 6.582 1.00 93.06 90 VAL A CA 1
ATOM 638 C C . VAL A 1 90 ? 6.163 3.751 6.747 1.00 93.06 90 VAL A C 1
ATOM 640 O O . VAL A 1 90 ? 6.562 4.740 6.137 1.00 93.06 90 VAL A O 1
ATOM 643 N N . PHE A 1 91 ? 5.146 3.790 7.603 1.00 91.75 91 PHE A N 1
ATOM 644 C CA . PHE A 1 91 ? 4.369 4.987 7.925 1.00 91.75 91 PHE A CA 1
ATOM 645 C C . PHE A 1 91 ? 4.860 5.649 9.212 1.00 91.75 91 PHE A C 1
ATOM 647 O O . PHE A 1 91 ? 5.214 4.966 10.174 1.00 91.75 91 PHE A O 1
ATOM 654 N N . PHE A 1 92 ? 4.852 6.980 9.242 1.00 87.31 92 PHE A N 1
ATOM 655 C CA . PHE A 1 92 ? 5.262 7.797 10.383 1.00 87.31 92 PHE A CA 1
ATOM 656 C C . PHE A 1 92 ? 4.431 9.089 10.476 1.00 87.31 92 PHE A C 1
ATOM 658 O O . PHE A 1 92 ? 4.150 9.764 9.483 1.00 87.31 92 PHE A O 1
ATOM 665 N N . ALA A 1 93 ? 4.047 9.438 11.702 1.00 80.12 93 ALA A N 1
ATOM 666 C CA . ALA A 1 93 ? 3.262 10.617 12.064 1.00 80.12 93 ALA A CA 1
ATOM 667 C C . ALA A 1 93 ? 3.579 11.026 13.513 1.00 80.12 93 ALA A C 1
ATOM 669 O O . ALA A 1 93 ? 4.450 10.441 14.157 1.00 80.12 93 ALA A O 1
ATOM 670 N N . ALA A 1 94 ? 2.878 12.041 14.025 1.00 69.94 94 ALA A N 1
ATOM 671 C CA . ALA A 1 94 ? 3.042 12.503 15.403 1.00 69.94 94 ALA A CA 1
ATOM 672 C C . ALA A 1 94 ? 2.463 11.527 16.448 1.00 69.94 94 ALA A C 1
ATOM 674 O O . ALA A 1 94 ? 2.961 11.488 17.571 1.00 69.94 94 ALA A O 1
ATOM 675 N N . SER A 1 95 ? 1.442 10.746 16.078 1.00 81.25 95 SER A N 1
ATOM 676 C CA . SER A 1 95 ? 0.769 9.767 16.936 1.00 81.25 95 SER A CA 1
ATOM 677 C C . SER A 1 95 ? 0.775 8.389 16.275 1.00 81.25 95 SER A C 1
ATOM 679 O O . SER A 1 95 ? 0.314 8.244 15.147 1.00 81.25 95 SER A O 1
ATOM 681 N N . GLU A 1 96 ? 1.295 7.374 16.970 1.00 80.88 96 GLU A N 1
ATOM 682 C CA . GLU A 1 96 ? 1.293 5.981 16.493 1.00 80.88 96 GLU A CA 1
ATOM 683 C C . GLU A 1 96 ? -0.132 5.416 16.398 1.00 80.88 96 GLU A C 1
ATOM 685 O O . GLU A 1 96 ? -0.451 4.693 15.456 1.00 80.88 96 GLU A O 1
ATOM 690 N N . GLU A 1 97 ? -1.003 5.796 17.335 1.00 82.88 97 GLU A N 1
ATOM 691 C CA . GLU A 1 97 ? -2.395 5.343 17.392 1.00 82.88 97 GLU A CA 1
ATOM 692 C C . GLU A 1 97 ? -3.201 5.837 16.183 1.00 82.88 97 GLU A C 1
ATOM 694 O O . GLU A 1 97 ? -3.921 5.056 15.565 1.00 82.88 97 GLU A O 1
ATOM 699 N N . GLU A 1 98 ? -2.992 7.092 15.768 1.00 80.38 98 GLU A N 1
ATOM 700 C CA . GLU A 1 98 ? -3.638 7.657 14.574 1.00 80.38 98 GLU A CA 1
ATOM 701 C C . GLU A 1 98 ? -3.217 6.922 13.292 1.00 80.38 98 GLU A C 1
ATOM 703 O O . GLU A 1 98 ? -4.040 6.663 12.413 1.00 80.38 98 GLU A O 1
ATOM 708 N N . ILE A 1 99 ? -1.937 6.544 13.182 1.00 86.31 99 ILE A N 1
ATOM 709 C CA . ILE A 1 99 ? -1.441 5.768 12.036 1.00 86.31 99 ILE A CA 1
ATOM 710 C C . ILE A 1 99 ? -2.055 4.368 12.052 1.00 86.31 99 ILE A C 1
ATOM 712 O O . ILE A 1 99 ? -2.490 3.880 11.011 1.00 86.31 99 ILE A O 1
ATOM 716 N N . ALA A 1 100 ? -2.088 3.715 13.216 1.00 88.12 100 ALA A N 1
ATOM 717 C CA . ALA A 1 100 ? -2.625 2.366 13.355 1.00 88.12 100 ALA A CA 1
ATOM 718 C C . ALA A 1 100 ? -4.111 2.310 12.974 1.00 88.12 100 ALA A C 1
ATOM 720 O O . ALA A 1 100 ? -4.527 1.406 12.244 1.00 88.12 100 ALA A O 1
ATOM 721 N N . GLU A 1 101 ? -4.899 3.291 13.418 1.00 87.50 101 GLU A N 1
ATOM 722 C CA . GLU A 1 101 ? -6.311 3.410 13.056 1.00 87.50 101 GLU A CA 1
ATOM 723 C C . GLU A 1 101 ? -6.489 3.653 11.551 1.00 87.50 101 GLU A C 1
ATOM 725 O O . GLU A 1 101 ? -7.259 2.940 10.901 1.00 87.50 101 GLU A O 1
ATOM 730 N N . GLY A 1 102 ? -5.716 4.577 10.972 1.00 88.00 102 GLY A N 1
ATOM 731 C CA . GLY A 1 102 ? -5.746 4.861 9.538 1.00 88.00 102 GLY A CA 1
ATOM 732 C C . GLY A 1 102 ? -5.379 3.651 8.672 1.00 88.00 102 GLY A C 1
ATOM 733 O O . GLY A 1 102 ? -6.091 3.325 7.719 1.00 88.00 102 GLY A O 1
ATOM 734 N N . ILE A 1 103 ? -4.328 2.911 9.041 1.00 90.62 103 ILE A N 1
ATOM 735 C CA . ILE A 1 103 ? -3.941 1.665 8.362 1.00 90.62 103 ILE A CA 1
ATOM 736 C C . ILE A 1 103 ? -5.051 0.620 8.482 1.00 90.62 103 ILE A C 1
ATOM 738 O O . ILE A 1 103 ? -5.376 -0.038 7.494 1.00 90.62 103 ILE A O 1
ATOM 742 N N . ALA A 1 104 ? -5.667 0.468 9.657 1.00 90.62 104 ALA A N 1
ATOM 743 C CA . ALA A 1 104 ? -6.763 -0.477 9.845 1.00 90.62 104 ALA A CA 1
ATOM 744 C C . ALA A 1 104 ? -7.990 -0.116 8.991 1.00 90.62 104 ALA A C 1
ATOM 746 O O . ALA A 1 104 ? -8.646 -1.010 8.450 1.00 90.62 104 ALA A O 1
ATOM 747 N N . GLN A 1 105 ? -8.301 1.173 8.840 1.00 88.56 105 GLN A N 1
ATOM 748 C CA . GLN A 1 105 ? -9.366 1.646 7.956 1.00 88.56 105 GLN A CA 1
ATOM 749 C C . GLN A 1 105 ? -9.040 1.362 6.487 1.00 88.56 105 GLN A C 1
ATOM 751 O O . GLN A 1 105 ? -9.878 0.803 5.776 1.00 88.56 105 GLN A O 1
ATOM 756 N N . ALA A 1 106 ? -7.821 1.672 6.046 1.00 89.25 106 ALA A N 1
ATOM 757 C CA . ALA A 1 106 ? -7.366 1.376 4.692 1.00 89.25 106 ALA A CA 1
ATOM 758 C C . ALA A 1 106 ? -7.368 -0.128 4.397 1.00 89.25 106 ALA A C 1
ATOM 760 O O . ALA A 1 106 ? -7.846 -0.537 3.344 1.00 89.25 106 ALA A O 1
ATOM 761 N N . ALA A 1 107 ? -6.921 -0.965 5.336 1.00 91.56 107 ALA A N 1
ATOM 762 C CA . ALA A 1 107 ? -6.972 -2.417 5.204 1.00 91.56 107 ALA A CA 1
ATOM 763 C C . ALA A 1 107 ? -8.411 -2.908 4.987 1.00 91.56 107 ALA A C 1
ATOM 765 O O . ALA A 1 107 ? -8.670 -3.6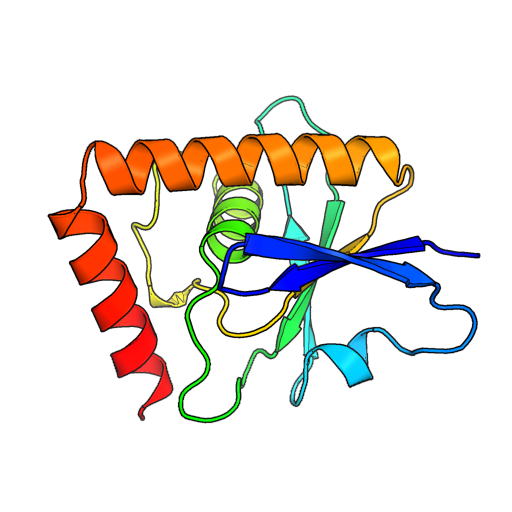69 4.058 1.00 91.56 107 ALA A O 1
ATOM 766 N N . ARG A 1 108 ? -9.375 -2.416 5.779 1.00 91.06 108 ARG A N 1
ATOM 767 C CA . ARG A 1 108 ? -10.799 -2.744 5.586 1.00 91.06 108 ARG A CA 1
ATOM 768 C C . ARG A 1 108 ? -11.322 -2.265 4.233 1.00 91.06 108 ARG A C 1
ATOM 770 O O . ARG A 1 108 ? -12.059 -3.001 3.588 1.00 91.06 108 ARG A O 1
ATOM 777 N N . ALA A 1 109 ? -10.949 -1.062 3.799 1.00 89.19 109 ALA A N 1
ATOM 778 C CA . ALA A 1 109 ? -11.344 -0.538 2.494 1.00 89.19 109 ALA A CA 1
ATOM 779 C C . ALA A 1 109 ? -10.809 -1.418 1.353 1.00 89.19 109 ALA A C 1
ATOM 781 O O . ALA A 1 109 ? -11.568 -1.797 0.463 1.00 89.19 109 ALA A O 1
ATOM 782 N N . VAL A 1 110 ? -9.531 -1.799 1.418 1.00 90.56 110 VAL A N 1
ATOM 783 C CA . VAL A 1 110 ? -8.888 -2.696 0.451 1.00 90.56 110 VAL A CA 1
ATOM 784 C C . VAL A 1 110 ? -9.582 -4.055 0.411 1.00 90.56 110 VAL A C 1
ATOM 786 O O . VAL A 1 110 ? -9.901 -4.532 -0.675 1.00 90.56 110 VAL A O 1
ATOM 789 N N . GLU A 1 111 ? -9.850 -4.674 1.561 1.00 92.12 111 GLU A N 1
ATOM 790 C CA . GLU A 1 111 ? -10.521 -5.979 1.612 1.00 92.12 111 GLU A CA 1
ATOM 791 C C . GLU A 1 111 ? -11.955 -5.918 1.076 1.00 92.12 111 GLU A C 1
ATOM 793 O O . GLU A 1 111 ? -12.351 -6.780 0.290 1.00 92.12 111 GLU A O 1
ATOM 798 N N . ASN A 1 112 ? -12.710 -4.867 1.412 1.00 91.62 112 ASN A N 1
ATOM 799 C CA . ASN A 1 112 ? -14.045 -4.660 0.850 1.00 91.62 112 ASN A CA 1
ATOM 800 C C . ASN A 1 112 ? -13.990 -4.529 -0.677 1.00 91.62 112 ASN A C 1
ATOM 802 O O . ASN A 1 112 ? -14.775 -5.157 -1.375 1.00 91.62 112 ASN A O 1
ATOM 806 N N . TYR A 1 113 ? -13.024 -3.790 -1.220 1.00 89.06 113 TYR A N 1
ATOM 807 C CA . TYR A 1 113 ? -12.891 -3.650 -2.669 1.00 89.06 113 TYR A CA 1
ATOM 808 C C . TYR A 1 113 ? -12.438 -4.920 -3.371 1.00 89.06 113 TYR A C 1
ATOM 810 O O . TYR A 1 113 ? -12.951 -5.233 -4.441 1.00 89.06 113 TYR A O 1
ATOM 818 N N . LYS A 1 114 ? -11.521 -5.688 -2.776 1.00 91.44 114 LYS A N 1
ATOM 819 C CA . LYS A 1 114 ? -11.165 -7.017 -3.292 1.00 91.44 114 LYS A CA 1
ATOM 820 C C . LYS A 1 114 ? -12.394 -7.925 -3.366 1.00 91.44 114 LYS A C 1
ATOM 822 O O . LYS A 1 114 ? -12.514 -8.695 -4.317 1.00 91.44 114 LYS A O 1
ATOM 827 N N . ALA A 1 115 ? -13.290 -7.839 -2.381 1.00 93.31 115 ALA A N 1
ATOM 828 C CA . ALA A 1 115 ? -14.520 -8.623 -2.341 1.00 93.31 115 ALA A CA 1
ATOM 829 C C . ALA A 1 115 ? -15.572 -8.130 -3.351 1.00 93.31 115 ALA A C 1
ATOM 831 O O . ALA A 1 115 ? -16.169 -8.949 -4.052 1.00 93.31 115 ALA A O 1
ATOM 832 N N . ASP A 1 116 ? -15.771 -6.816 -3.451 1.00 92.94 116 ASP A N 1
ATOM 833 C CA . ASP A 1 116 ? -16.797 -6.203 -4.301 1.00 92.94 116 ASP A CA 1
ATOM 834 C C . ASP A 1 116 ? -16.388 -6.169 -5.787 1.00 92.94 116 ASP A C 1
ATOM 836 O O . ASP A 1 116 ? -17.220 -6.383 -6.672 1.00 92.94 116 ASP A O 1
ATOM 840 N N . PHE A 1 117 ? -15.099 -5.949 -6.072 1.00 92.19 117 PHE A N 1
ATOM 841 C CA . PHE A 1 117 ? -14.538 -5.747 -7.415 1.00 92.19 117 PHE A CA 1
ATOM 842 C C . PHE A 1 117 ? -13.284 -6.613 -7.675 1.00 92.19 117 PHE A C 1
ATOM 844 O O . PHE A 1 117 ? -12.224 -6.099 -8.049 1.00 92.19 117 PHE A O 1
ATOM 851 N N . PRO A 1 118 ? -13.372 -7.953 -7.554 1.00 93.50 118 PRO A N 1
ATOM 852 C CA . PRO A 1 118 ? -12.205 -8.839 -7.636 1.00 93.50 118 PRO A CA 1
ATOM 853 C C . PRO A 1 118 ? -11.478 -8.773 -8.987 1.00 93.50 118 PRO A C 1
ATOM 855 O O . PRO A 1 118 ? -10.256 -8.898 -9.051 1.00 93.50 118 PRO A O 1
ATOM 858 N N . GLN A 1 119 ? -12.216 -8.563 -10.081 1.00 93.19 119 GLN A N 1
ATOM 859 C CA . GLN A 1 119 ? -11.640 -8.465 -11.426 1.00 93.19 119 GLN A CA 1
ATOM 860 C C . GLN A 1 119 ? -10.856 -7.164 -11.614 1.00 93.19 119 GLN A C 1
ATOM 862 O O . GLN A 1 119 ? -9.773 -7.190 -12.190 1.00 93.19 119 GLN A O 1
ATOM 867 N N . GLU A 1 120 ? -11.373 -6.041 -11.108 1.00 91.94 120 GLU A N 1
ATOM 868 C CA . GLU A 1 120 ? -10.679 -4.752 -11.179 1.00 91.94 120 GLU A CA 1
ATOM 869 C C . GLU A 1 120 ? -9.406 -4.772 -10.336 1.00 91.94 120 GLU A C 1
ATOM 871 O O . GLU A 1 120 ? -8.345 -4.372 -10.816 1.00 91.94 120 GLU A O 1
ATOM 876 N N . PHE A 1 121 ? -9.482 -5.329 -9.122 1.00 91.75 121 PHE A N 1
ATOM 877 C CA . PHE A 1 121 ? -8.309 -5.503 -8.273 1.00 91.75 121 PHE A CA 1
ATOM 878 C C . PHE A 1 121 ? -7.232 -6.353 -8.958 1.00 91.75 121 PHE A C 1
ATOM 880 O O . PHE A 1 121 ? -6.064 -5.972 -8.959 1.00 91.75 121 PHE A O 1
ATOM 887 N N . GLN A 1 122 ? -7.613 -7.469 -9.591 1.00 93.25 122 GLN A N 1
ATOM 888 C CA . GLN A 1 122 ? -6.662 -8.316 -10.312 1.00 93.25 122 GLN A CA 1
ATOM 889 C C . GLN A 1 122 ? -6.038 -7.600 -11.516 1.00 93.25 122 GLN A C 1
ATOM 891 O O . GLN A 1 122 ? -4.854 -7.784 -11.789 1.00 93.25 122 GLN A O 1
ATOM 896 N N . LEU A 1 123 ? -6.812 -6.793 -12.250 1.00 92.88 123 LEU A N 1
ATOM 897 C CA . LEU A 1 123 ? -6.291 -6.005 -13.369 1.00 92.88 123 LEU A CA 1
ATOM 898 C C . LEU A 1 123 ? -5.272 -4.972 -12.895 1.00 92.88 123 LEU A C 1
ATOM 900 O O . LEU A 1 123 ? -4.203 -4.870 -13.494 1.00 92.88 123 LEU A O 1
ATOM 904 N N . TRP A 1 124 ? -5.579 -4.250 -11.816 1.00 92.69 124 TRP A N 1
ATOM 905 C CA . TRP A 1 124 ? -4.633 -3.324 -11.205 1.00 92.69 124 TRP A CA 1
ATOM 906 C C . TRP A 1 124 ? -3.370 -4.047 -10.730 1.00 92.69 124 TRP A C 1
ATOM 908 O O . TRP A 1 124 ? -2.273 -3.657 -11.118 1.00 92.69 124 TRP A O 1
ATOM 918 N N . HIS A 1 125 ? -3.519 -5.128 -9.961 1.00 93.69 125 HIS A N 1
ATOM 919 C CA . HIS A 1 125 ? -2.396 -5.916 -9.443 1.00 93.69 125 HIS A CA 1
ATOM 920 C C . HIS A 1 125 ? -1.476 -6.382 -10.576 1.00 93.69 125 HIS A C 1
ATOM 922 O O . HIS A 1 125 ? -0.279 -6.099 -10.559 1.00 93.69 125 HIS A O 1
ATOM 928 N N . ASN A 1 126 ? -2.049 -6.985 -11.621 1.00 93.44 126 ASN A N 1
ATOM 929 C CA . ASN A 1 126 ? -1.298 -7.423 -12.794 1.00 93.44 126 ASN A CA 1
ATOM 930 C C . ASN A 1 126 ? -0.613 -6.255 -13.512 1.00 93.44 126 ASN A C 1
ATOM 932 O O . ASN A 1 126 ? 0.486 -6.425 -14.032 1.00 93.44 126 ASN A O 1
ATOM 936 N N . ALA A 1 127 ? -1.252 -5.087 -13.595 1.00 91.88 127 ALA A N 1
ATOM 937 C CA . ALA A 1 127 ? -0.650 -3.918 -14.224 1.00 91.88 127 ALA A CA 1
ATOM 938 C C . ALA A 1 127 ? 0.586 -3.443 -13.449 1.00 91.88 127 ALA A C 1
ATOM 940 O O . ALA A 1 127 ? 1.614 -3.205 -14.073 1.00 91.88 127 ALA A O 1
ATOM 941 N N . VAL A 1 128 ? 0.514 -3.380 -12.114 1.00 91.56 128 VAL A N 1
ATOM 942 C CA . VAL A 1 128 ? 1.656 -3.004 -11.263 1.00 91.56 128 VAL A CA 1
ATOM 943 C C . VAL A 1 128 ? 2.794 -4.014 -11.404 1.00 91.56 128 VAL A C 1
ATOM 945 O O . VAL A 1 128 ? 3.911 -3.627 -11.723 1.00 91.56 128 VAL A O 1
ATOM 948 N N . VAL A 1 129 ? 2.508 -5.315 -11.275 1.00 91.31 129 VAL A N 1
ATOM 949 C CA . VAL A 1 129 ? 3.530 -6.370 -11.422 1.00 91.31 129 VAL A CA 1
ATOM 950 C C . VAL A 1 129 ? 4.212 -6.314 -12.791 1.00 91.31 129 VAL A C 1
ATOM 952 O O . VAL A 1 129 ? 5.420 -6.509 -12.890 1.00 91.31 129 VAL A O 1
ATOM 955 N N . ASN A 1 130 ? 3.455 -6.040 -13.856 1.00 88.75 130 ASN A N 1
ATOM 956 C CA . ASN A 1 130 ? 4.021 -5.939 -15.197 1.00 88.75 130 ASN A CA 1
ATOM 957 C C . ASN A 1 130 ? 4.821 -4.652 -15.420 1.00 88.75 130 ASN A C 1
ATOM 959 O O . ASN A 1 130 ? 5.697 -4.676 -16.272 1.00 88.75 130 ASN A O 1
ATOM 963 N N . LEU A 1 131 ? 4.532 -3.552 -14.718 1.00 84.81 131 LEU A N 1
ATOM 964 C CA . LEU A 1 131 ? 5.329 -2.323 -14.804 1.00 84.81 131 LEU A CA 1
ATOM 965 C C . LEU A 1 131 ? 6.704 -2.506 -14.156 1.00 84.81 131 LEU A C 1
ATOM 967 O O . LEU A 1 131 ? 7.697 -2.122 -14.758 1.00 84.81 131 LEU A O 1
ATOM 971 N N . GLU A 1 132 ? 6.758 -3.163 -12.996 1.00 72.88 132 GLU A N 1
ATOM 972 C CA . GLU A 1 132 ? 8.002 -3.431 -12.252 1.00 72.88 132 GLU A CA 1
ATOM 973 C C . GLU A 1 132 ? 8.869 -4.543 -12.878 1.00 72.88 132 GLU A C 1
ATOM 975 O O . GLU A 1 132 ? 9.992 -4.802 -12.447 1.00 72.88 132 GLU A O 1
ATOM 980 N N . ALA A 1 133 ? 8.347 -5.252 -13.882 1.00 60.41 133 ALA A N 1
ATOM 981 C CA . ALA A 1 133 ? 9.066 -6.311 -14.588 1.00 60.41 133 ALA A CA 1
ATOM 982 C C . ALA A 1 133 ? 9.983 -5.799 -15.720 1.00 60.41 133 ALA A C 1
ATOM 984 O O . ALA A 1 133 ? 10.702 -6.612 -16.313 1.00 60.41 133 ALA A O 1
ATOM 985 N N . TYR A 1 134 ? 9.947 -4.500 -16.041 1.00 45.59 134 TYR A N 1
ATOM 986 C CA . TYR A 1 134 ? 10.717 -3.862 -17.120 1.00 45.59 134 TYR A CA 1
ATOM 987 C C . TYR A 1 134 ? 11.721 -2.842 -16.592 1.00 45.59 134 TYR A C 1
ATOM 989 O O . TYR A 1 134 ? 12.796 -2.738 -17.229 1.00 45.59 134 TYR A O 1
#

Foldseek 3Di:
DFKKWKAWLVGDIDIDDPPPPDQQVVQDPQKDKAWFDLAPPADTKIKIHHPQHDQPFFWRQLRLQRRCCRVPVDSPDLPDLNSTGTGMMIIGDPDRVSNVVSSVSSSVVSVVCCVVPVPVVVVSRVVNNVVSND

Secondary structure (DSSP, 8-state):
--EEEEE-TTS-EEEEETTT--HHHHH-SSEEEEEE-SSTTS--EEEEEESSPPTTPPB-HHHHHHHHHHHHS--S----GGG--BS-EEEE-S-HHHHHHHHHHHHHHHHHHHHH-HHHHHHHHHHHHHHTT-

Radius of gyration: 13.83 Å; chains: 1; bounding box: 35×24×37 Å

Sequence (134 aa):
MTAGILVHPDGRTEAISFDAANPLTVVGPEPEMAAAAFSEETTSCRMVFSAAPEPGSEPNAIASLARLEAATGNSRFFLDPTQAVAGVAVFFAASEEEIAEGIAQAARAVENYKADFPQEFQLWHNAVVNLEAY